Protein AF-A0A4V1J0V9-F1 (afdb_monomer_lite)

Secondary structure (DSSP, 8-state):
-PPPGGGSHHHHHHHHHHHTTS-HHHHH---PPP-HHHHHTS--GGGSPPSSTT---GGGSPPHHHHHHHHHHHT--

Foldseek 3Di:
DDDDPCRPPVNVVVVCVVCQQADVCVVPNDDDDDDPCVVVVDDDPVRDDDDPVNPCDDPNDDDPVNVVVVNVVSNHD

Sequence (77 aa):
QNVPHWAQPTNLTQQLRQQQTIDPDRIFGRVEPIRMEAIFNKRDQKFRHRTSSAHWIGTDQLTEEEEQAYRERMGYR

Organism: NCBI:txid1712513

InterPro domains:
  IPR005635 Inner centromere protein, ARK-binding domain [PF03941] (2-40)

Structure (mmCIF, N/CA/C/O backbone):
data_AF-A0A4V1J0V9-F1
#
_entry.id   AF-A0A4V1J0V9-F1
#
loop_
_atom_site.group_PDB
_atom_site.id
_atom_site.type_symbol
_atom_site.label_atom_id
_atom_site.label_alt_id
_atom_site.label_comp_id
_atom_site.label_asym_id
_atom_site.label_entity_id
_atom_site.label_seq_id
_atom_site.pdbx_PDB_ins_code
_atom_site.Cartn_x
_atom_site.Cartn_y
_atom_site.Cartn_z
_atom_site.occupancy
_atom_site.B_iso_or_equiv
_atom_site.auth_seq_id
_atom_site.auth_comp_id
_atom_site.auth_asym_id
_atom_site.auth_atom_id
_atom_site.pdbx_PDB_model_num
ATOM 1 N N . GLN A 1 1 ? -25.393 5.411 -11.211 1.00 63.41 1 GLN A N 1
ATOM 2 C CA . GLN A 1 1 ? -24.667 4.229 -10.696 1.00 63.41 1 GLN A CA 1
ATOM 3 C C . GLN A 1 1 ? -25.124 3.990 -9.271 1.00 63.41 1 GLN A C 1
ATOM 5 O O . GLN A 1 1 ? -25.151 4.945 -8.509 1.00 63.41 1 GLN A O 1
ATOM 10 N N . ASN A 1 2 ? -25.544 2.769 -8.938 1.00 86.44 2 ASN A N 1
ATOM 11 C CA . ASN A 1 2 ? -25.928 2.429 -7.569 1.00 86.44 2 ASN A CA 1
ATOM 12 C C . ASN A 1 2 ? -24.674 1.964 -6.816 1.00 86.44 2 ASN A C 1
ATOM 14 O O . ASN A 1 2 ? -23.948 1.108 -7.321 1.00 86.44 2 ASN A O 1
ATOM 18 N N . VAL A 1 3 ? -24.388 2.570 -5.665 1.00 90.88 3 VAL A N 1
ATOM 19 C CA . VAL A 1 3 ? -23.208 2.232 -4.858 1.00 90.88 3 VAL A CA 1
ATOM 20 C C . VAL A 1 3 ? -23.470 0.884 -4.178 1.00 90.88 3 VAL A C 1
ATOM 22 O O . VAL A 1 3 ? -24.515 0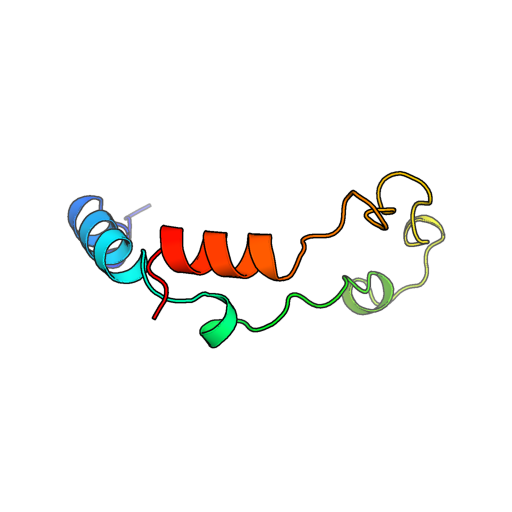.734 -3.535 1.00 90.88 3 VAL A O 1
ATOM 25 N N . PRO A 1 4 ? -22.569 -0.109 -4.305 1.00 95.19 4 PRO A N 1
ATOM 26 C CA . PRO A 1 4 ? -22.775 -1.410 -3.683 1.00 95.19 4 PRO A CA 1
ATOM 27 C C . PRO A 1 4 ? -22.831 -1.276 -2.159 1.00 95.19 4 PRO A C 1
ATOM 2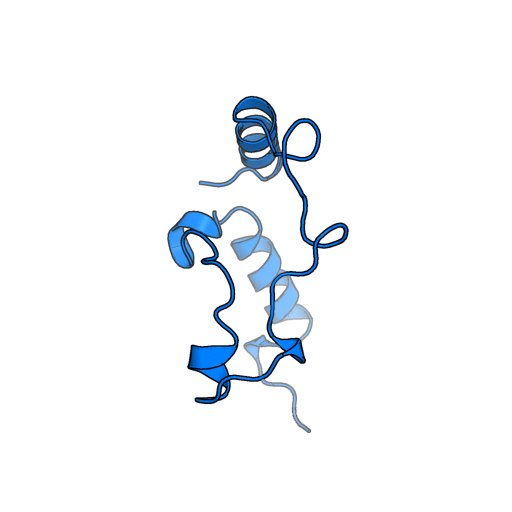9 O O . PRO A 1 4 ? -22.184 -0.405 -1.582 1.00 95.19 4 PRO A O 1
ATOM 32 N N . HIS A 1 5 ? -23.578 -2.167 -1.501 1.00 94.00 5 HIS A N 1
ATOM 33 C CA . HIS A 1 5 ? -23.864 -2.086 -0.064 1.00 94.00 5 HIS A CA 1
ATO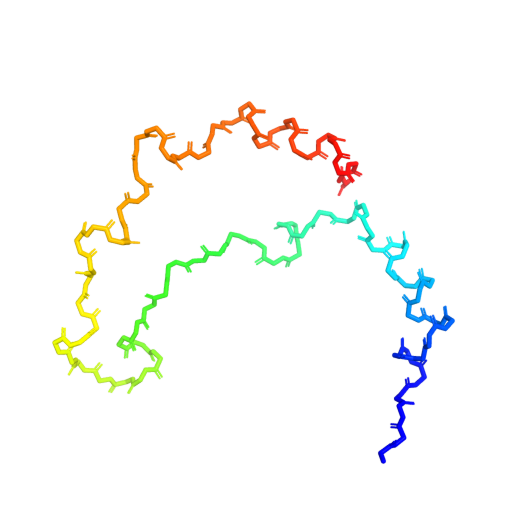M 34 C C . HIS A 1 5 ? -22.605 -1.900 0.803 1.00 94.00 5 HIS A C 1
ATOM 36 O O . HIS A 1 5 ? -22.596 -1.064 1.701 1.00 94.00 5 HIS A O 1
ATOM 42 N N . TRP A 1 6 ? -21.517 -2.614 0.500 1.00 94.19 6 TRP A N 1
ATOM 43 C CA . TRP A 1 6 ? -20.257 -2.524 1.249 1.00 94.19 6 TRP A CA 1
ATOM 44 C C . TRP A 1 6 ? -19.557 -1.158 1.132 1.00 94.19 6 TRP A C 1
ATOM 46 O O . TRP A 1 6 ? -18.825 -0.775 2.038 1.00 94.19 6 TRP A O 1
ATOM 56 N N . ALA A 1 7 ? -19.800 -0.414 0.048 1.00 94.81 7 ALA A N 1
ATOM 57 C CA . ALA A 1 7 ? -19.202 0.894 -0.216 1.00 94.81 7 ALA A CA 1
ATOM 58 C C . ALA A 1 7 ? -20.103 2.068 0.215 1.00 94.81 7 ALA A C 1
ATOM 60 O O . ALA A 1 7 ? -19.770 3.228 -0.024 1.00 94.81 7 ALA A O 1
ATOM 61 N N . GLN A 1 8 ? -21.255 1.792 0.836 1.00 95.00 8 GLN A N 1
ATOM 62 C CA . GLN A 1 8 ? -22.115 2.832 1.406 1.00 95.00 8 GLN A CA 1
ATOM 63 C C . GLN A 1 8 ? -21.470 3.435 2.669 1.00 95.00 8 GLN A C 1
ATOM 65 O O . GLN A 1 8 ? -20.821 2.698 3.409 1.00 95.00 8 GLN A O 1
ATOM 70 N N . PRO A 1 9 ? -21.659 4.735 2.979 1.00 92.94 9 PRO A N 1
ATOM 71 C CA . PRO A 1 9 ? -20.885 5.437 4.014 1.00 92.94 9 PRO A CA 1
ATOM 72 C C . PRO A 1 9 ? -20.868 4.777 5.401 1.00 92.94 9 PRO A C 1
ATOM 74 O O . PRO A 1 9 ? -19.825 4.729 6.055 1.00 92.94 9 PRO A O 1
ATOM 77 N N . THR A 1 10 ? -22.010 4.251 5.849 1.00 91.50 10 THR A N 1
ATOM 78 C CA . THR A 1 10 ? -22.153 3.576 7.148 1.00 91.50 10 THR A CA 1
ATOM 79 C C . THR A 1 10 ? -21.357 2.274 7.189 1.00 91.50 10 THR A C 1
ATOM 81 O O . THR A 1 10 ? -20.534 2.073 8.083 1.00 91.50 10 THR A O 1
ATOM 84 N N . ASN A 1 11 ? -21.550 1.428 6.177 1.00 94.25 11 ASN A N 1
ATOM 85 C CA . ASN A 1 11 ? -20.891 0.131 6.054 1.00 94.25 11 ASN A CA 1
ATOM 86 C C . ASN A 1 11 ? -19.387 0.290 5.818 1.00 94.25 11 ASN A C 1
ATOM 88 O O . ASN A 1 11 ? -18.587 -0.371 6.475 1.00 94.25 11 ASN A O 1
ATOM 92 N N . LEU A 1 12 ? -18.996 1.218 4.944 1.00 96.12 12 LEU A N 1
ATOM 93 C CA . LEU A 1 12 ? -17.601 1.512 4.641 1.00 96.12 12 LEU A CA 1
ATOM 94 C C . LEU A 1 12 ? -16.851 1.971 5.894 1.00 96.12 12 LEU A C 1
ATOM 96 O O . LEU A 1 12 ? -15.781 1.453 6.191 1.00 96.12 12 LEU A O 1
ATOM 100 N N . THR A 1 13 ? -17.429 2.888 6.676 1.00 96.25 13 THR A N 1
ATOM 101 C CA . THR A 1 13 ? -16.798 3.374 7.914 1.00 96.25 13 THR A CA 1
ATOM 102 C C . THR A 1 13 ? -16.596 2.247 8.926 1.00 96.25 13 THR A C 1
ATOM 104 O O . THR A 1 13 ? -15.541 2.165 9.557 1.00 96.25 13 THR A O 1
ATOM 107 N N . GLN A 1 14 ? -17.586 1.363 9.078 1.00 96.38 14 GLN A N 1
ATOM 108 C CA . GLN A 1 14 ? -17.469 0.203 9.960 1.00 96.38 14 GLN A CA 1
ATOM 109 C C . GLN A 1 14 ? -16.350 -0.742 9.500 1.00 96.38 14 GLN A C 1
ATOM 111 O O . GLN A 1 14 ? -15.537 -1.158 10.324 1.00 96.38 14 GLN A O 1
ATOM 116 N N . GLN A 1 15 ? -16.285 -1.045 8.203 1.00 95.75 15 GLN A N 1
ATOM 117 C CA . GLN A 1 15 ? -15.259 -1.920 7.630 1.00 95.75 15 GLN A CA 1
ATOM 118 C C . GLN A 1 15 ? -13.854 -1.320 7.771 1.00 95.75 15 GLN A C 1
ATOM 120 O O . GLN A 1 15 ? -12.946 -2.000 8.242 1.00 95.75 15 GLN A O 1
ATOM 125 N N . LEU A 1 16 ? -13.680 -0.028 7.479 1.00 95.50 16 LEU A N 1
ATOM 126 C CA . LEU A 1 16 ? -12.391 0.655 7.630 1.00 95.50 16 LEU A CA 1
ATOM 127 C C . LEU A 1 16 ? -11.890 0.628 9.080 1.00 95.50 16 LEU A C 1
ATOM 129 O O . LEU A 1 16 ? -10.718 0.350 9.319 1.00 95.50 16 LEU A O 1
ATOM 133 N N . ARG A 1 17 ? -12.776 0.836 10.066 1.00 95.00 17 ARG A N 1
ATOM 134 C CA . ARG A 1 17 ? -12.413 0.729 11.494 1.00 95.00 17 ARG A CA 1
ATOM 135 C C . ARG A 1 17 ? -11.967 -0.677 11.888 1.00 95.00 17 ARG A C 1
ATOM 137 O O . ARG A 1 17 ? -11.114 -0.812 12.757 1.00 95.00 17 ARG A O 1
ATOM 144 N N . GLN A 1 18 ? -12.547 -1.711 11.284 1.00 93.50 18 GLN A N 1
ATOM 145 C CA . GLN A 1 18 ? -12.134 -3.096 11.522 1.00 93.50 18 GLN A CA 1
ATOM 146 C C . GLN A 1 18 ? -10.783 -3.401 10.861 1.00 93.50 18 GLN A C 1
ATOM 148 O O . GLN A 1 18 ? -9.970 -4.114 11.440 1.00 93.50 18 GLN A O 1
ATOM 153 N N . GLN A 1 19 ? -10.531 -2.837 9.678 1.00 93.94 19 GLN A N 1
ATOM 154 C CA . GLN A 1 19 ? -9.318 -3.082 8.896 1.00 93.94 19 GLN A CA 1
ATOM 155 C C . GLN A 1 19 ? -8.096 -2.274 9.357 1.00 93.94 19 GLN A C 1
ATOM 157 O O . GLN A 1 19 ? -6.975 -2.662 9.050 1.00 93.94 19 GLN A O 1
ATOM 162 N N . GLN A 1 20 ? -8.283 -1.183 10.107 1.00 94.44 20 GLN A N 1
ATOM 163 C CA . GLN A 1 20 ? -7.214 -0.219 10.417 1.00 94.44 20 GLN A CA 1
ATOM 164 C C . GLN A 1 20 ? -5.984 -0.801 11.145 1.00 94.44 20 GLN A C 1
ATOM 166 O O . GLN A 1 20 ? -4.907 -0.227 11.045 1.00 94.44 20 GLN A O 1
ATOM 171 N N . THR A 1 21 ? -6.138 -1.906 11.885 1.00 94.81 21 THR A N 1
ATOM 172 C CA . THR A 1 21 ? -5.051 -2.558 12.644 1.00 94.81 21 THR A CA 1
ATOM 173 C C . THR A 1 21 ? -4.579 -3.865 12.006 1.00 94.81 21 THR A C 1
ATOM 175 O O . THR A 1 21 ? -3.910 -4.665 12.657 1.00 94.81 21 THR A O 1
ATOM 178 N N . ILE A 1 22 ? -5.008 -4.160 10.781 1.00 94.69 22 ILE A N 1
ATOM 179 C CA . ILE A 1 22 ? -4.601 -5.375 10.079 1.00 94.69 22 ILE A CA 1
ATOM 180 C C . ILE A 1 22 ? -3.285 -5.087 9.361 1.00 94.69 22 ILE A C 1
ATOM 182 O O . ILE A 1 22 ? -3.206 -4.120 8.609 1.00 94.69 22 ILE A O 1
ATOM 186 N N . ASP A 1 23 ? -2.276 -5.929 9.590 1.00 93.50 23 ASP A N 1
ATOM 187 C CA . ASP A 1 23 ? -0.972 -5.809 8.937 1.00 93.50 23 ASP A CA 1
ATOM 188 C C . ASP A 1 23 ? -1.105 -6.104 7.424 1.00 93.50 23 ASP A C 1
ATOM 190 O O . ASP A 1 23 ? -1.405 -7.248 7.047 1.00 93.50 23 ASP A O 1
ATOM 194 N N . PRO A 1 24 ? -0.918 -5.107 6.536 1.00 92.38 24 PRO A N 1
ATOM 195 C CA . PRO A 1 24 ? -1.039 -5.316 5.098 1.00 92.38 24 PRO A CA 1
ATOM 196 C C . PRO A 1 24 ? 0.066 -6.224 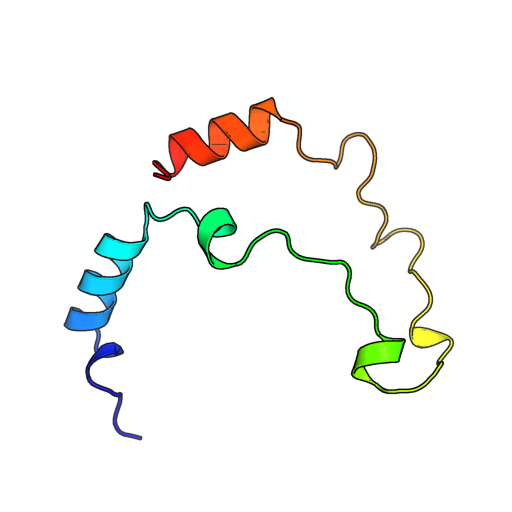4.547 1.00 92.38 24 PRO A C 1
ATOM 198 O O . PRO A 1 24 ? -0.191 -6.963 3.592 1.00 92.38 24 PRO A O 1
ATOM 201 N N . ASP A 1 25 ? 1.251 -6.247 5.162 1.00 91.00 25 ASP A N 1
ATOM 202 C CA . ASP A 1 25 ? 2.375 -7.065 4.697 1.00 91.00 25 ASP A CA 1
ATOM 203 C C . ASP A 1 25 ? 2.091 -8.559 4.898 1.00 91.00 25 ASP A C 1
ATOM 205 O O . ASP A 1 25 ? 2.554 -9.397 4.125 1.00 91.00 25 ASP A O 1
ATOM 209 N N . ARG A 1 26 ? 1.236 -8.919 5.866 1.00 91.88 26 ARG A N 1
ATOM 210 C CA . ARG A 1 26 ? 0.771 -10.307 6.052 1.00 91.88 26 ARG A CA 1
ATOM 211 C C . ARG A 1 26 ? -0.221 -10.759 4.982 1.00 91.88 26 ARG A C 1
ATOM 213 O O . ARG A 1 26 ? -0.354 -11.960 4.759 1.00 91.88 26 ARG A O 1
ATOM 220 N N . ILE A 1 27 ? -0.933 -9.823 4.353 1.00 93.44 27 ILE A N 1
ATOM 221 C CA . ILE A 1 27 ? -1.944 -10.115 3.327 1.00 93.44 27 ILE A CA 1
ATOM 222 C C . ILE A 1 27 ? -1.320 -10.086 1.934 1.00 93.44 27 ILE A C 1
ATOM 224 O O . ILE A 1 27 ? -1.544 -10.997 1.139 1.00 93.44 27 ILE A O 1
ATOM 228 N N . PHE A 1 28 ? -0.569 -9.028 1.631 1.00 93.56 28 PHE A N 1
ATOM 229 C CA . PHE A 1 28 ? -0.056 -8.758 0.289 1.00 93.56 28 PHE A CA 1
ATOM 230 C C . PHE A 1 28 ? 1.415 -9.139 0.120 1.00 93.56 28 PHE A C 1
ATOM 232 O O . PHE A 1 28 ? 1.853 -9.368 -1.007 1.00 93.56 28 PHE A O 1
ATOM 239 N N . GLY A 1 29 ? 2.163 -9.251 1.220 1.00 91.69 29 GLY A N 1
ATOM 240 C CA . GLY A 1 29 ? 3.602 -9.464 1.181 1.00 91.69 29 GLY A CA 1
ATOM 241 C C . GLY A 1 29 ? 4.368 -8.232 0.707 1.00 91.69 29 GLY A C 1
ATOM 242 O O . GLY A 1 29 ? 3.826 -7.142 0.524 1.00 91.69 29 GLY A O 1
ATOM 243 N N . ARG A 1 30 ? 5.667 -8.433 0.480 1.00 89.19 30 ARG A N 1
ATOM 244 C CA . ARG A 1 30 ? 6.564 -7.394 -0.019 1.00 89.19 30 ARG A CA 1
ATOM 245 C C . ARG A 1 30 ? 6.163 -6.961 -1.430 1.00 89.19 30 ARG A C 1
ATOM 247 O O . ARG A 1 30 ? 5.975 -7.791 -2.318 1.00 89.19 30 ARG A O 1
ATOM 254 N N . VAL A 1 31 ? 6.128 -5.650 -1.661 1.00 88.06 31 VAL A N 1
ATOM 255 C CA . VAL A 1 31 ? 5.969 -5.091 -3.008 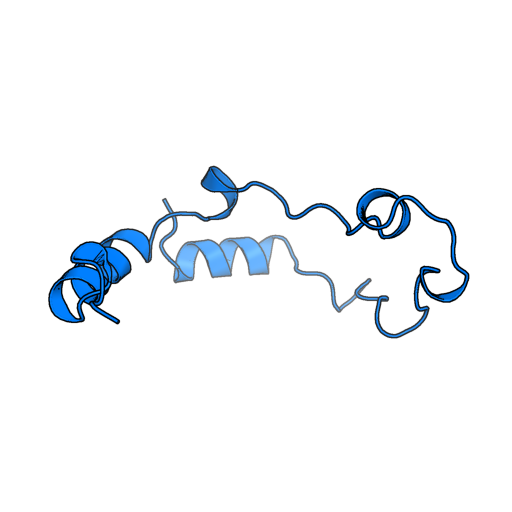1.00 88.06 31 VAL A CA 1
ATOM 256 C C . VAL A 1 31 ? 7.248 -5.325 -3.809 1.00 88.06 31 VAL A C 1
ATOM 258 O O . VAL A 1 31 ? 8.295 -4.738 -3.534 1.00 88.06 31 VAL A O 1
ATOM 261 N N . GLU A 1 32 ? 7.157 -6.193 -4.812 1.00 88.19 32 GLU A N 1
ATOM 262 C CA . GLU A 1 32 ? 8.271 -6.495 -5.706 1.00 88.19 32 GLU A CA 1
ATOM 263 C C . GLU A 1 32 ? 8.552 -5.345 -6.694 1.00 88.19 32 GLU A C 1
ATOM 265 O O . GLU A 1 32 ? 7.634 -4.616 -7.090 1.00 88.19 32 GLU A O 1
ATOM 270 N N . PRO A 1 33 ? 9.807 -5.184 -7.154 1.00 86.19 33 PRO A N 1
ATOM 271 C CA . PRO A 1 33 ? 10.152 -4.174 -8.147 1.00 86.19 33 PRO A CA 1
ATOM 272 C C . PRO A 1 33 ? 9.344 -4.320 -9.444 1.00 86.19 33 PRO A C 1
ATOM 274 O O . PRO A 1 33 ? 9.191 -5.414 -9.993 1.00 86.19 33 PRO A O 1
ATOM 277 N N . ILE A 1 34 ? 8.887 -3.190 -9.988 1.00 87.25 34 ILE A N 1
ATOM 278 C CA . ILE A 1 34 ? 8.129 -3.155 -11.243 1.00 87.25 34 ILE A CA 1
ATOM 279 C C . ILE A 1 34 ? 9.044 -3.534 -12.412 1.00 87.25 34 ILE A C 1
ATOM 281 O O . ILE A 1 34 ? 10.013 -2.840 -12.718 1.00 87.25 34 ILE A O 1
ATOM 285 N N . ARG A 1 35 ? 8.691 -4.610 -13.121 1.00 88.25 35 ARG A N 1
ATOM 286 C CA . ARG A 1 35 ? 9.363 -5.041 -14.356 1.00 88.25 35 ARG A CA 1
ATOM 287 C C . ARG A 1 35 ? 8.559 -4.596 -15.571 1.00 88.25 35 ARG A C 1
ATOM 289 O O . ARG A 1 35 ? 7.622 -5.272 -15.995 1.00 88.25 35 ARG A O 1
ATOM 296 N N . MET A 1 36 ? 8.932 -3.453 -16.138 1.00 90.25 36 MET A N 1
ATOM 297 C CA . MET A 1 36 ? 8.211 -2.835 -17.257 1.00 90.25 36 MET A CA 1
ATOM 298 C C . MET A 1 36 ? 8.177 -3.734 -18.499 1.00 90.25 36 MET A C 1
ATOM 300 O O . MET A 1 36 ? 7.152 -3.821 -19.174 1.00 90.25 36 MET A O 1
ATOM 304 N N . GLU A 1 37 ? 9.257 -4.463 -18.776 1.00 90.38 37 GLU A N 1
ATOM 305 C CA . GLU A 1 37 ? 9.330 -5.385 -19.911 1.00 90.38 37 GLU A CA 1
ATOM 306 C C . GLU A 1 37 ? 8.331 -6.536 -19.783 1.00 90.38 37 GLU A C 1
ATOM 308 O O . GLU A 1 37 ? 7.781 -6.971 -20.792 1.00 90.38 37 GLU A O 1
ATOM 313 N N . ALA A 1 38 ? 8.076 -7.005 -18.557 1.00 89.62 38 ALA A N 1
ATOM 314 C CA . ALA A 1 38 ? 7.114 -8.070 -18.293 1.00 89.62 38 ALA A CA 1
ATOM 315 C C . ALA A 1 38 ? 5.668 -7.583 -18.472 1.00 89.62 38 ALA A C 1
ATOM 317 O O . ALA A 1 38 ? 4.848 -8.297 -19.040 1.00 89.62 38 ALA A O 1
ATOM 318 N N . ILE A 1 39 ? 5.369 -6.353 -18.043 1.00 91.81 39 ILE A N 1
ATOM 319 C CA . ILE A 1 39 ? 4.027 -5.759 -18.152 1.00 91.81 39 ILE A CA 1
ATOM 320 C C . ILE A 1 39 ? 3.666 -5.477 -19.614 1.00 91.81 39 ILE A C 1
ATOM 322 O O . ILE A 1 39 ? 2.554 -5.764 -20.051 1.00 91.81 39 ILE A O 1
ATOM 326 N N . PHE A 1 40 ? 4.600 -4.906 -20.377 1.00 92.81 40 PHE A N 1
ATOM 327 C CA . PHE A 1 40 ? 4.338 -4.466 -21.751 1.00 92.81 40 PHE A CA 1
ATOM 328 C C . PHE A 1 40 ? 4.776 -5.469 -22.822 1.00 92.81 40 PHE A C 1
ATOM 330 O O . PHE A 1 40 ? 4.616 -5.185 -24.009 1.00 92.81 40 PHE A O 1
ATOM 337 N N . ASN A 1 41 ? 5.354 -6.605 -22.420 1.00 90.44 41 ASN A N 1
ATOM 338 C CA . ASN A 1 41 ? 5.908 -7.638 -23.299 1.00 90.44 41 ASN A CA 1
ATOM 339 C C . ASN A 1 41 ? 6.820 -7.075 -24.412 1.00 90.44 41 ASN A C 1
ATOM 341 O O . ASN A 1 41 ? 6.796 -7.520 -25.560 1.00 90.44 41 ASN A O 1
ATOM 345 N N . LYS A 1 42 ? 7.597 -6.032 -24.095 1.00 91.69 42 LYS A N 1
ATOM 346 C CA . LYS A 1 42 ? 8.494 -5.359 -25.044 1.00 91.69 42 LYS A CA 1
ATOM 347 C C . LYS A 1 42 ? 9.683 -4.730 -24.333 1.00 91.69 42 LYS A C 1
ATOM 349 O O . LYS A 1 42 ? 9.592 -4.344 -23.170 1.00 91.69 42 LYS A O 1
ATOM 354 N N . ARG A 1 43 ? 10.782 -4.558 -25.068 1.00 85.94 43 ARG A N 1
ATOM 355 C CA . ARG A 1 43 ? 11.950 -3.788 -24.622 1.00 85.94 43 ARG A CA 1
ATOM 356 C C . ARG A 1 43 ? 11.883 -2.384 -25.220 1.00 85.94 43 ARG A C 1
ATOM 358 O O . ARG A 1 43 ? 11.722 -2.243 -26.427 1.00 85.94 43 ARG A O 1
ATOM 365 N N . ASP A 1 44 ? 12.014 -1.361 -24.383 1.00 87.81 44 ASP A N 1
ATOM 366 C CA . ASP A 1 44 ? 12.015 0.048 -24.789 1.00 87.81 44 ASP A CA 1
ATOM 367 C C . ASP A 1 44 ? 13.081 0.793 -23.974 1.00 87.81 44 ASP A C 1
ATOM 369 O O . ASP A 1 44 ? 13.232 0.552 -22.776 1.00 87.81 44 ASP A O 1
ATOM 373 N N . GLN A 1 45 ? 13.827 1.712 -24.593 1.00 84.50 45 GLN A N 1
ATOM 374 C CA . GLN A 1 45 ? 14.826 2.516 -23.879 1.00 84.50 45 GLN A CA 1
ATOM 375 C C . GLN A 1 45 ? 14.196 3.344 -22.753 1.00 84.50 45 GLN A C 1
ATOM 377 O O . GLN A 1 45 ? 14.855 3.614 -21.749 1.00 84.50 45 GLN A O 1
ATOM 382 N N . LYS A 1 46 ? 12.910 3.690 -22.888 1.00 84.50 46 LYS A N 1
ATOM 383 C CA . LYS A 1 46 ? 12.133 4.403 -21.865 1.00 84.50 46 LYS A CA 1
ATOM 384 C C . LYS A 1 46 ? 11.922 3.593 -20.581 1.00 84.50 46 LYS A C 1
ATOM 386 O O . LYS A 1 46 ? 11.584 4.187 -19.562 1.00 84.50 46 LYS A O 1
ATOM 391 N N . PHE A 1 47 ? 12.103 2.272 -20.625 1.00 87.25 47 PHE A N 1
ATOM 392 C CA . PHE A 1 47 ? 11.950 1.373 -19.475 1.00 87.25 47 PHE A CA 1
ATOM 393 C C . PHE A 1 47 ? 13.237 1.196 -18.662 1.00 87.25 47 PHE A C 1
ATOM 395 O O . PHE A 1 47 ? 13.210 0.581 -17.601 1.00 87.25 47 PHE A O 1
ATOM 402 N N . ARG A 1 48 ? 14.365 1.756 -19.122 1.00 79.50 48 ARG A N 1
ATOM 403 C CA . ARG A 1 48 ? 15.631 1.704 -18.382 1.00 79.50 48 ARG A CA 1
ATOM 404 C C . ARG A 1 48 ? 15.497 2.425 -17.039 1.00 79.50 48 ARG A C 1
ATOM 406 O O . ARG A 1 48 ? 14.836 3.459 -16.942 1.00 79.50 48 ARG A O 1
ATOM 413 N N . HIS A 1 49 ? 16.183 1.895 -16.027 1.00 71.94 49 HIS A N 1
ATOM 414 C CA . HIS A 1 49 ? 16.252 2.496 -14.697 1.00 71.94 49 HIS A CA 1
ATOM 415 C C . HIS A 1 49 ? 16.628 3.982 -14.780 1.00 71.94 49 HIS A C 1
ATOM 417 O O . HIS A 1 49 ? 17.632 4.349 -15.397 1.00 71.94 49 HIS A O 1
ATOM 423 N N . ARG A 1 50 ? 15.823 4.837 -14.141 1.00 75.19 50 ARG A N 1
ATOM 424 C CA . ARG A 1 50 ? 16.164 6.249 -13.939 1.00 75.19 50 ARG A CA 1
ATOM 425 C C . ARG A 1 50 ? 17.229 6.344 -12.853 1.00 75.19 50 ARG A C 1
ATOM 427 O O . ARG A 1 50 ? 17.158 5.635 -11.860 1.00 75.19 50 ARG A O 1
ATOM 434 N N . THR A 1 51 ? 18.214 7.209 -13.042 1.00 69.69 51 THR A N 1
ATOM 435 C CA . THR A 1 51 ? 19.413 7.230 -12.197 1.00 69.69 51 THR A CA 1
ATOM 436 C C . THR A 1 51 ? 19.254 8.026 -10.905 1.00 69.69 51 THR A C 1
ATOM 438 O O . THR A 1 51 ? 19.823 7.607 -9.912 1.00 69.69 51 THR A O 1
ATOM 441 N N . SER A 1 52 ? 18.482 9.121 -10.875 1.00 67.25 52 SER A N 1
ATOM 442 C CA . SER A 1 52 ? 18.312 9.942 -9.658 1.00 67.25 52 SER A CA 1
ATOM 443 C C . SER A 1 52 ? 16.971 9.737 -8.949 1.00 67.25 52 SER A C 1
ATOM 445 O O . SER A 1 52 ? 16.935 9.546 -7.745 1.00 67.25 52 SER A O 1
ATOM 447 N N . SER A 1 53 ? 15.854 9.713 -9.682 1.00 72.44 53 SER A N 1
ATOM 448 C CA . SER A 1 53 ? 14.507 9.560 -9.090 1.00 72.44 53 SER A CA 1
ATOM 449 C C . SER A 1 53 ? 14.171 8.141 -8.622 1.00 72.44 53 SER A C 1
ATOM 451 O O . SER A 1 53 ? 13.170 7.948 -7.937 1.00 72.44 53 SER A O 1
ATOM 453 N N . ALA A 1 54 ? 14.980 7.148 -8.996 1.00 70.94 54 ALA A N 1
ATOM 454 C CA . ALA A 1 54 ? 14.839 5.770 -8.528 1.00 70.94 54 ALA A CA 1
ATOM 455 C C . ALA A 1 54 ? 15.942 5.372 -7.531 1.00 70.94 54 ALA A C 1
ATOM 457 O O . ALA A 1 54 ? 16.125 4.185 -7.272 1.00 70.94 54 ALA A O 1
ATOM 458 N N . HIS A 1 55 ? 16.700 6.343 -7.012 1.00 73.00 55 HIS A N 1
ATOM 459 C CA . HIS A 1 55 ? 17.852 6.107 -6.147 1.00 73.00 55 HIS A CA 1
ATOM 460 C C . HIS A 1 55 ? 17.526 6.406 -4.682 1.00 73.00 55 HIS A C 1
ATOM 462 O O . HIS A 1 55 ? 18.028 7.364 -4.111 1.00 73.00 55 HIS A O 1
ATOM 468 N N . TRP A 1 56 ? 16.677 5.566 -4.093 1.00 75.19 56 TRP A N 1
ATOM 469 C CA . TRP A 1 56 ? 16.320 5.600 -2.670 1.00 75.19 56 TRP A CA 1
ATOM 470 C C . TRP A 1 56 ? 17.232 4.646 -1.885 1.00 75.19 56 TRP A C 1
ATOM 472 O O . TRP A 1 56 ? 16.792 3.594 -1.425 1.00 75.19 56 TRP A O 1
ATOM 482 N N . ILE A 1 57 ? 18.534 4.942 -1.836 1.00 71.44 57 ILE A N 1
ATOM 483 C CA . ILE A 1 57 ? 19.523 4.133 -1.100 1.00 71.44 57 ILE A CA 1
ATOM 484 C C . ILE A 1 57 ? 20.253 4.977 -0.052 1.00 71.44 57 ILE A C 1
ATOM 486 O O . ILE A 1 57 ? 20.329 6.198 -0.168 1.00 71.44 57 ILE A O 1
ATOM 490 N N . GLY A 1 58 ? 20.838 4.327 0.955 1.00 77.81 58 GLY A N 1
ATOM 491 C CA . GLY A 1 58 ? 21.564 5.014 2.023 1.00 77.81 58 GLY A CA 1
ATOM 492 C C . GLY A 1 58 ? 20.607 5.620 3.045 1.00 77.81 58 GLY A C 1
ATOM 493 O O . GLY A 1 58 ? 19.813 4.895 3.631 1.00 77.81 58 GLY A O 1
ATOM 494 N N . THR A 1 59 ? 20.678 6.937 3.256 1.00 75.56 59 THR A N 1
ATOM 495 C CA . THR A 1 59 ? 19.863 7.661 4.254 1.00 75.56 59 THR A CA 1
ATOM 496 C C . THR A 1 59 ? 18.369 7.684 3.946 1.00 75.56 59 THR A C 1
ATOM 498 O O . THR A 1 59 ? 17.577 7.996 4.824 1.00 75.56 59 THR A O 1
ATOM 501 N N . ASP A 1 60 ? 17.995 7.372 2.707 1.00 79.31 60 ASP A N 1
ATOM 502 C CA . ASP A 1 60 ? 16.607 7.332 2.250 1.00 79.31 60 ASP A CA 1
ATOM 503 C C . ASP A 1 60 ? 15.940 5.961 2.465 1.00 79.31 60 ASP A C 1
ATOM 505 O O . ASP A 1 60 ? 14.746 5.798 2.205 1.00 79.31 60 ASP A O 1
ATOM 509 N N . GLN A 1 61 ? 16.708 4.952 2.890 1.00 82.88 61 GLN A N 1
ATOM 510 C CA . GLN A 1 61 ? 16.177 3.630 3.191 1.00 82.88 61 GLN A CA 1
ATOM 511 C C . GLN A 1 61 ? 15.563 3.614 4.594 1.00 82.88 61 GLN A C 1
ATOM 513 O O . GLN A 1 61 ? 16.162 4.114 5.541 1.00 82.88 61 GLN A O 1
ATOM 518 N N . LEU A 1 62 ? 14.401 2.972 4.724 1.00 85.44 62 LEU A N 1
ATOM 519 C CA . LEU A 1 62 ? 13.779 2.733 6.020 1.00 85.44 62 LEU A CA 1
ATOM 520 C C . LEU A 1 62 ? 14.650 1.791 6.862 1.00 85.44 62 LEU A C 1
ATOM 522 O O . LEU A 1 62 ? 15.076 0.730 6.389 1.00 85.44 62 LEU A O 1
ATOM 526 N N . THR A 1 63 ? 14.904 2.181 8.104 1.00 90.62 63 THR A N 1
ATOM 527 C CA . THR A 1 63 ? 15.586 1.345 9.095 1.00 90.62 63 THR A CA 1
ATOM 528 C C . THR A 1 63 ? 14.619 0.350 9.740 1.00 90.62 63 THR A C 1
ATOM 530 O O . THR A 1 63 ? 13.408 0.570 9.779 1.00 90.62 63 THR A O 1
ATOM 533 N N . GLU A 1 64 ? 15.152 -0.744 10.290 1.00 90.31 64 GLU A N 1
ATOM 534 C CA . GLU A 1 64 ? 14.349 -1.737 11.023 1.00 90.31 64 GLU A CA 1
ATOM 535 C C . GLU A 1 64 ? 13.639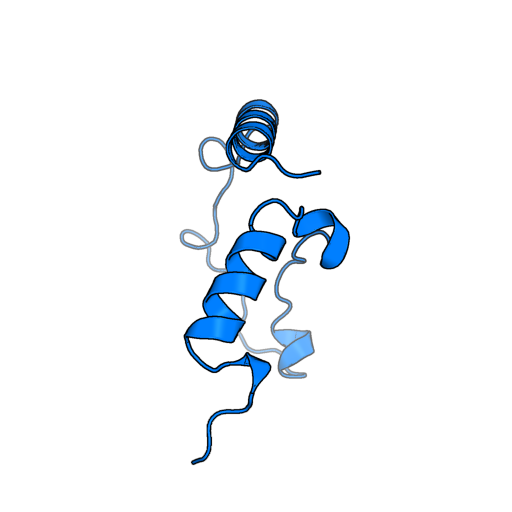 -1.110 12.238 1.00 90.31 64 GLU A C 1
ATOM 537 O O . GLU A 1 64 ? 12.501 -1.456 12.549 1.00 90.31 64 GLU A O 1
ATOM 542 N N . GLU A 1 65 ? 14.284 -0.139 12.891 1.00 92.44 65 GLU A N 1
ATOM 543 C CA . GLU A 1 65 ? 13.726 0.601 14.026 1.00 92.44 65 GLU A CA 1
ATOM 544 C C . GLU A 1 65 ? 12.514 1.449 13.612 1.00 92.44 65 GLU A C 1
ATOM 546 O O . GLU A 1 65 ? 11.486 1.441 14.291 1.00 92.44 65 GLU A O 1
ATOM 551 N N . GLU A 1 66 ? 12.603 2.152 12.478 1.00 92.81 66 GLU A N 1
ATOM 552 C CA . GLU A 1 66 ? 11.492 2.937 11.926 1.00 92.81 66 GLU A CA 1
ATOM 553 C C . GLU A 1 66 ? 10.324 2.047 11.499 1.00 92.81 66 GLU A C 1
ATOM 555 O O . GLU A 1 66 ? 9.163 2.390 11.744 1.00 92.81 66 GLU A O 1
ATOM 560 N N . GLU A 1 67 ? 10.618 0.893 10.898 1.00 91.06 67 GLU A N 1
ATOM 561 C CA . GLU A 1 67 ? 9.604 -0.091 10.529 1.00 91.06 67 GLU A CA 1
ATOM 562 C C . GLU A 1 67 ? 8.886 -0.625 11.775 1.00 91.06 67 GLU A C 1
ATOM 564 O O . GLU A 1 67 ? 7.653 -0.625 11.832 1.00 91.06 67 GLU A O 1
ATOM 569 N N . GLN A 1 68 ? 9.630 -1.009 12.814 1.00 92.06 68 GLN A N 1
ATOM 570 C CA . GLN A 1 68 ? 9.048 -1.501 14.060 1.00 92.06 68 GLN A CA 1
ATOM 571 C C . GLN A 1 68 ? 8.205 -0.426 14.763 1.00 92.06 68 GLN A C 1
ATOM 573 O O . GLN A 1 68 ? 7.053 -0.689 15.121 1.00 92.06 68 GLN A O 1
ATOM 578 N N . ALA A 1 69 ? 8.721 0.800 14.885 1.00 94.44 69 ALA A N 1
ATOM 579 C CA . ALA A 1 69 ? 7.985 1.920 15.471 1.00 94.44 69 ALA A CA 1
ATOM 580 C C . ALA A 1 69 ? 6.697 2.237 14.687 1.00 94.44 69 ALA A C 1
ATOM 582 O O . ALA A 1 69 ? 5.658 2.552 15.278 1.00 94.44 69 ALA A O 1
ATOM 583 N N . TYR A 1 70 ? 6.732 2.127 13.355 1.00 92.44 70 TYR A N 1
ATOM 584 C CA . TYR A 1 70 ? 5.549 2.285 12.513 1.00 92.44 70 TYR A CA 1
ATOM 585 C C . TYR A 1 70 ? 4.510 1.186 12.774 1.00 92.44 70 TYR A C 1
ATOM 587 O O . TYR A 1 70 ? 3.331 1.497 12.969 1.00 92.44 70 TYR A O 1
ATOM 595 N N . ARG A 1 71 ? 4.931 -0.082 12.846 1.00 92.75 71 ARG A N 1
ATOM 596 C CA . ARG A 1 71 ? 4.037 -1.221 13.128 1.00 92.75 71 ARG A CA 1
ATOM 597 C C . ARG A 1 71 ? 3.362 -1.095 14.493 1.00 92.75 71 ARG A C 1
ATOM 599 O O . ARG A 1 71 ? 2.152 -1.307 14.597 1.00 92.75 71 ARG A O 1
ATOM 606 N N . GLU A 1 72 ? 4.112 -0.682 15.514 1.00 93.50 72 GLU A N 1
ATOM 607 C CA . GLU A 1 72 ? 3.588 -0.416 16.859 1.00 93.50 72 GLU A CA 1
ATOM 608 C C . GLU A 1 72 ? 2.577 0.737 16.856 1.00 93.50 72 GLU A C 1
ATOM 610 O O . GLU A 1 72 ? 1.476 0.596 17.393 1.00 93.50 72 GLU A O 1
ATOM 615 N N . ARG A 1 73 ? 2.899 1.854 16.187 1.00 93.94 73 ARG A N 1
ATOM 616 C CA . ARG A 1 73 ? 1.995 3.010 16.055 1.00 93.94 73 ARG A CA 1
ATOM 617 C C . ARG A 1 73 ? 0.681 2.646 15.368 1.00 93.94 73 ARG A C 1
ATOM 619 O O . ARG A 1 73 ? -0.369 3.162 15.750 1.00 93.94 73 ARG A O 1
ATOM 626 N N . MET A 1 74 ? 0.740 1.801 14.343 1.00 92.81 74 MET A N 1
ATOM 627 C CA . MET A 1 74 ? -0.441 1.354 13.607 1.00 92.81 74 MET A CA 1
ATOM 628 C C . MET A 1 74 ? -1.228 0.261 14.347 1.00 92.81 74 MET A C 1
ATOM 630 O O . MET A 1 74 ? -2.370 -0.032 13.988 1.00 92.81 74 MET A O 1
ATOM 634 N N . GLY A 1 75 ? -0.647 -0.330 15.398 1.00 93.00 75 GLY A N 1
ATOM 635 C CA . GLY A 1 75 ? -1.261 -1.411 16.164 1.00 93.00 75 GLY A CA 1
ATOM 636 C C . GLY A 1 75 ? -1.478 -2.673 15.332 1.00 93.00 75 GLY A C 1
ATOM 637 O O . GLY A 1 75 ? -2.448 -3.395 15.582 1.00 93.00 75 GLY A O 1
ATOM 638 N N . TYR A 1 76 ? -0.621 -2.899 14.331 1.00 92.69 76 TYR A N 1
ATOM 639 C CA . TYR A 1 76 ? -0.684 -4.067 13.457 1.00 92.69 76 TYR A CA 1
ATOM 640 C C . TYR A 1 76 ? -0.582 -5.367 14.267 1.00 92.69 76 TYR A C 1
ATOM 642 O O . TYR A 1 76 ? 0.181 -5.447 15.231 1.00 92.69 76 TYR A O 1
ATOM 650 N N . ARG A 1 77 ? -1.392 -6.371 13.903 1.00 79.12 77 ARG A N 1
ATOM 651 C CA . ARG A 1 77 ? -1.488 -7.666 14.603 1.00 79.12 77 ARG A CA 1
ATOM 652 C C . ARG A 1 77 ? -1.222 -8.871 13.712 1.00 79.12 77 ARG A C 1
ATOM 654 O O . ARG A 1 77 ? -1.472 -8.830 12.486 1.00 79.12 77 ARG A O 1
#

pLDDT: mean 88.08, std 8.01, range [63.41, 96.38]

Radius of gyration: 18.93 Å; chains: 1; bounding box: 48×20×42 Å